Protein AF-A0A6G0ZN63-F1 (afdb_monomer)

Secondary structure (DSSP, 8-state):
---HHHHHHHHHHHHHHHHHTS---HHHHHTT---S-PPTTS-SS-HHHHHHHHHHHHT--HHHHHHHHHHHH-

Structure (mmCIF, N/CA/C/O backbone):
data_AF-A0A6G0ZN63-F1
#
_entry.id   AF-A0A6G0ZN63-F1
#
loop_
_atom_site.group_PDB
_atom_site.id
_atom_site.type_symbol
_atom_site.label_atom_id
_atom_site.label_alt_id
_atom_site.label_comp_id
_atom_site.label_asym_id
_atom_site.label_entity_id
_atom_site.label_seq_id
_atom_site.pdbx_PDB_ins_code
_atom_site.Cartn_x
_atom_site.Cartn_y
_atom_site.Cartn_z
_atom_site.occupancy
_atom_site.B_iso_or_equiv
_atom_site.auth_seq_id
_atom_site.auth_comp_id
_atom_site.auth_asym_id
_atom_site.auth_atom_id
_atom_site.pdbx_PDB_model_num
ATOM 1 N N . MET A 1 1 ? -0.623 -21.069 -3.345 1.00 52.19 1 MET A N 1
ATOM 2 C CA . MET A 1 1 ? 0.239 -19.894 -3.606 1.00 52.19 1 MET A CA 1
ATOM 3 C C . MET A 1 1 ? -0.672 -18.727 -3.931 1.00 52.19 1 MET A C 1
ATOM 5 O O . MET A 1 1 ? -1.468 -18.870 -4.848 1.00 52.19 1 MET A O 1
ATOM 9 N N . ALA A 1 2 ? -0.621 -17.638 -3.163 1.00 68.25 2 ALA A N 1
ATOM 10 C CA . ALA A 1 2 ? -1.366 -16.430 -3.513 1.00 68.25 2 ALA A CA 1
ATOM 11 C C . ALA A 1 2 ? -0.649 -15.699 -4.668 1.00 68.25 2 ALA A C 1
ATOM 13 O O . ALA A 1 2 ? 0.589 -15.699 -4.688 1.00 68.25 2 ALA A O 1
ATOM 14 N N . PRO A 1 3 ? -1.384 -15.099 -5.619 1.00 86.19 3 PRO A N 1
ATOM 15 C CA . PRO A 1 3 ? -0.831 -14.204 -6.628 1.00 86.19 3 PRO A CA 1
ATOM 16 C C . PRO A 1 3 ? 0.093 -13.147 -6.011 1.00 86.19 3 PRO A C 1
ATOM 18 O O . PRO A 1 3 ? -0.168 -12.622 -4.929 1.00 86.19 3 PRO A O 1
ATOM 21 N N . ILE A 1 4 ? 1.174 -12.794 -6.712 1.00 86.62 4 ILE A N 1
ATOM 22 C CA . ILE A 1 4 ? 2.144 -11.802 -6.218 1.00 86.62 4 ILE A CA 1
ATOM 23 C C . ILE A 1 4 ? 1.492 -10.448 -5.910 1.00 86.62 4 ILE A C 1
ATOM 25 O O . ILE A 1 4 ? 1.907 -9.758 -4.984 1.00 86.62 4 ILE A O 1
ATOM 29 N N . VAL A 1 5 ? 0.437 -10.098 -6.649 1.00 83.69 5 VAL A N 1
ATOM 30 C CA . VAL A 1 5 ? -0.336 -8.870 -6.449 1.00 83.69 5 VAL A CA 1
ATOM 31 C C . VAL A 1 5 ? -0.993 -8.857 -5.068 1.00 83.69 5 VAL A C 1
ATOM 33 O O . VAL A 1 5 ? -0.849 -7.869 -4.356 1.00 83.69 5 VAL A O 1
ATOM 36 N N . ASP A 1 6 ? -1.595 -9.967 -4.640 1.00 85.62 6 ASP A N 1
ATOM 37 C CA . ASP A 1 6 ? -2.276 -10.063 -3.343 1.00 85.62 6 ASP A CA 1
ATOM 38 C C . ASP A 1 6 ? -1.286 -9.937 -2.182 1.00 85.62 6 ASP A C 1
ATOM 40 O O . ASP A 1 6 ? -1.523 -9.195 -1.230 1.00 85.62 6 ASP A O 1
ATOM 44 N N . LYS A 1 7 ? -0.111 -10.571 -2.308 1.00 88.38 7 LYS A N 1
ATOM 45 C CA . LYS A 1 7 ? 0.986 -10.451 -1.333 1.00 88.38 7 LYS A CA 1
ATOM 46 C C . LYS A 1 7 ? 1.472 -9.003 -1.201 1.00 88.38 7 LYS A C 1
ATOM 48 O O . LYS A 1 7 ? 1.811 -8.543 -0.112 1.00 88.38 7 LYS A O 1
ATOM 53 N N . MET A 1 8 ? 1.524 -8.285 -2.322 1.00 88.62 8 MET A N 1
ATOM 54 C CA . MET A 1 8 ? 1.930 -6.883 -2.358 1.00 88.62 8 MET A CA 1
ATOM 55 C C . MET A 1 8 ? 0.867 -5.977 -1.723 1.00 88.62 8 MET A C 1
ATOM 57 O O . MET A 1 8 ? 1.233 -5.071 -0.976 1.00 88.62 8 MET A O 1
ATOM 61 N N . CYS A 1 9 ? -0.422 -6.234 -1.973 1.00 86.44 9 CYS A N 1
ATOM 62 C CA . CYS A 1 9 ? -1.533 -5.539 -1.315 1.00 86.44 9 CYS A CA 1
ATOM 63 C C . CYS A 1 9 ? -1.485 -5.741 0.206 1.00 86.44 9 CYS A C 1
ATOM 65 O O . CYS A 1 9 ? -1.497 -4.774 0.963 1.00 86.44 9 CYS A O 1
ATOM 67 N N . GLU A 1 10 ? -1.342 -6.988 0.658 1.00 87.31 10 GLU A N 1
ATOM 68 C CA . GLU A 1 10 ? -1.269 -7.333 2.080 1.00 87.31 10 GLU A CA 1
ATOM 69 C C . GLU A 1 10 ? -0.103 -6.620 2.783 1.00 87.31 10 GLU A C 1
ATOM 71 O O . GLU A 1 10 ? -0.275 -6.033 3.852 1.00 87.31 10 GLU A O 1
ATOM 76 N N . ASN A 1 11 ? 1.078 -6.588 2.158 1.00 89.06 1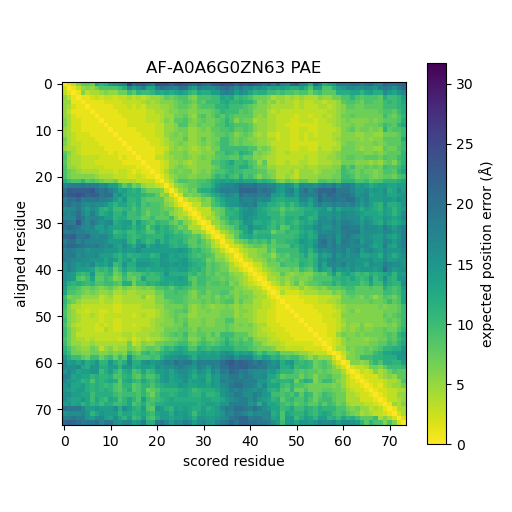1 ASN A N 1
ATOM 77 C CA . ASN A 1 11 ? 2.250 -5.942 2.745 1.00 89.06 11 ASN A CA 1
ATOM 78 C C . ASN A 1 11 ? 2.092 -4.412 2.844 1.00 89.06 11 ASN A C 1
ATOM 80 O O . ASN A 1 11 ? 2.509 -3.812 3.836 1.00 89.06 11 ASN A O 1
ATOM 84 N N . ARG A 1 12 ? 1.455 -3.777 1.846 1.00 86.69 12 ARG A N 1
ATOM 85 C CA . ARG A 1 12 ? 1.160 -2.332 1.866 1.00 86.69 12 ARG A CA 1
ATOM 86 C C . ARG A 1 12 ? 0.147 -1.971 2.953 1.00 86.69 12 ARG A C 1
ATOM 88 O O . ARG A 1 12 ? 0.358 -1.002 3.679 1.00 86.69 12 ARG A O 1
ATOM 95 N N . LEU A 1 13 ? -0.900 -2.777 3.130 1.00 84.00 13 LEU A N 1
ATOM 96 C CA . LEU A 1 13 ? -1.891 -2.574 4.193 1.00 84.00 13 LEU A CA 1
ATOM 97 C C . LEU A 1 13 ? -1.300 -2.806 5.589 1.00 84.00 13 LEU A C 1
ATOM 99 O O . LEU A 1 13 ? -1.572 -2.038 6.510 1.00 84.00 13 LEU A O 1
ATOM 103 N N . ARG A 1 14 ? -0.426 -3.805 5.743 1.00 86.75 14 ARG A N 1
ATOM 104 C CA . ARG A 1 14 ? 0.287 -4.060 7.003 1.00 86.75 14 ARG A CA 1
ATOM 105 C C . ARG A 1 14 ? 1.223 -2.911 7.382 1.00 86.75 14 ARG A C 1
ATOM 107 O O . ARG A 1 14 ? 1.366 -2.585 8.559 1.00 86.75 14 ARG A O 1
ATOM 114 N N . TRP A 1 15 ? 1.852 -2.287 6.388 1.00 84.19 15 TRP A N 1
ATOM 115 C CA . TRP A 1 15 ? 2.667 -1.092 6.586 1.00 84.19 15 TRP A CA 1
ATOM 116 C C . TRP A 1 15 ? 1.825 0.119 7.006 1.00 84.19 15 TRP A C 1
ATOM 118 O O . TRP A 1 15 ? 2.208 0.824 7.935 1.00 84.19 15 TRP A O 1
ATOM 128 N N . LEU A 1 16 ? 0.645 0.315 6.407 1.00 79.94 16 L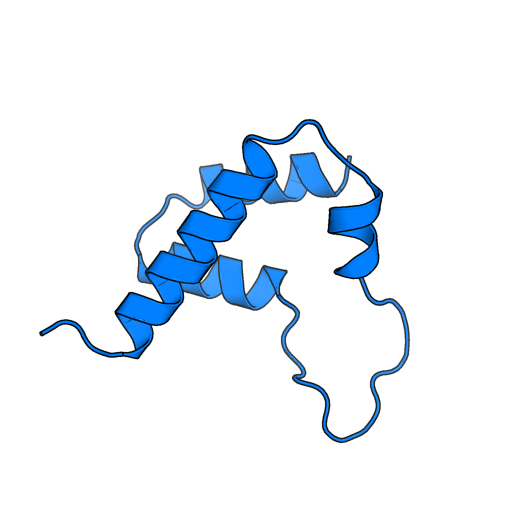EU A N 1
ATOM 129 C CA . LEU A 1 16 ? -0.296 1.352 6.842 1.00 79.94 16 LEU A CA 1
ATOM 130 C C . LEU A 1 16 ? -0.720 1.144 8.301 1.00 79.94 16 LEU A C 1
ATOM 132 O O . LEU A 1 16 ? -0.680 2.076 9.093 1.00 79.94 16 LEU A O 1
ATOM 136 N N . GLU A 1 17 ? -1.071 -0.083 8.681 1.00 82.50 17 GLU A N 1
ATOM 137 C CA . GLU A 1 17 ? -1.411 -0.413 10.068 1.00 82.50 17 GLU A CA 1
ATOM 138 C C . GLU A 1 17 ? -0.237 -0.155 11.028 1.00 82.50 17 GLU A C 1
ATOM 140 O O . GLU A 1 17 ? -0.436 0.210 12.185 1.00 82.50 17 GLU A O 1
ATOM 145 N N . HIS A 1 18 ? 1.003 -0.344 10.571 1.00 82.88 18 HIS A N 1
ATOM 146 C CA . HIS A 1 18 ? 2.187 0.008 11.351 1.00 82.88 18 HIS A CA 1
ATOM 147 C C . HIS A 1 18 ? 2.318 1.526 11.543 1.00 82.88 18 HIS A C 1
ATOM 149 O O . HIS A 1 18 ? 2.641 1.964 12.644 1.00 82.88 18 HIS A O 1
ATOM 155 N N . ILE A 1 19 ? 2.036 2.320 10.507 1.00 76.19 19 ILE A N 1
ATOM 156 C CA . ILE A 1 19 ? 2.038 3.787 10.597 1.00 76.19 19 ILE A CA 1
ATOM 157 C C . ILE A 1 19 ? 0.927 4.284 11.513 1.00 76.19 19 ILE A C 1
ATOM 159 O O . ILE A 1 19 ? 1.200 5.108 12.372 1.00 76.19 19 ILE A O 1
ATOM 163 N N . LEU A 1 20 ? -0.292 3.759 11.380 1.00 74.75 20 LEU A N 1
ATOM 164 C CA . LEU A 1 20 ? -1.433 4.149 12.219 1.00 74.75 20 LEU A CA 1
ATOM 165 C C . LEU A 1 20 ? -1.227 3.801 13.700 1.00 74.75 20 LEU A C 1
ATOM 167 O O . LEU A 1 20 ? -1.802 4.437 14.573 1.00 74.75 20 LEU A O 1
ATOM 171 N N . ARG A 1 21 ? -0.397 2.794 13.998 1.00 76.81 21 ARG A N 1
ATOM 172 C CA . ARG A 1 21 ? 0.010 2.459 15.372 1.00 76.81 21 ARG A CA 1
ATOM 173 C C . ARG A 1 21 ? 1.086 3.383 15.939 1.00 76.81 21 ARG A C 1
ATOM 175 O O . ARG A 1 21 ? 1.348 3.325 17.138 1.00 76.81 21 ARG A O 1
ATOM 182 N N . ARG A 1 22 ? 1.747 4.186 15.106 1.00 71.81 22 ARG A N 1
ATOM 183 C CA . ARG A 1 22 ? 2.688 5.216 15.555 1.00 71.81 22 ARG A CA 1
ATOM 184 C C . ARG A 1 22 ? 1.888 6.490 15.812 1.00 71.81 22 ARG A C 1
ATOM 186 O O . ARG A 1 22 ? 0.995 6.825 15.044 1.00 71.81 22 ARG A O 1
ATOM 193 N N . GLU A 1 23 ? 2.225 7.206 16.879 1.00 62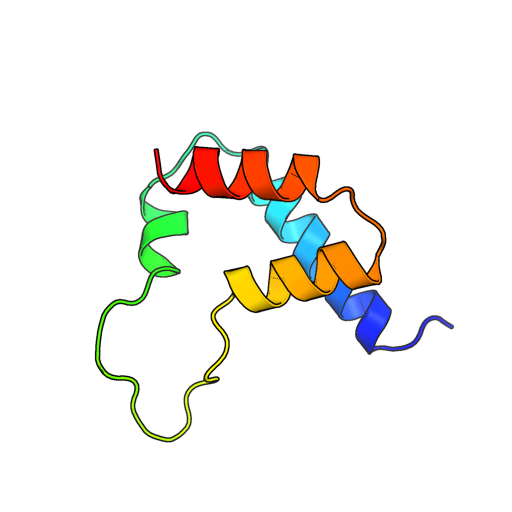.75 23 GLU A N 1
ATOM 194 C CA . GLU A 1 23 ? 1.725 8.565 17.097 1.00 62.75 23 GLU A CA 1
ATOM 195 C C . GLU A 1 23 ? 2.028 9.421 15.854 1.00 62.75 23 GLU A C 1
ATOM 197 O O . GLU A 1 23 ? 3.108 9.269 15.2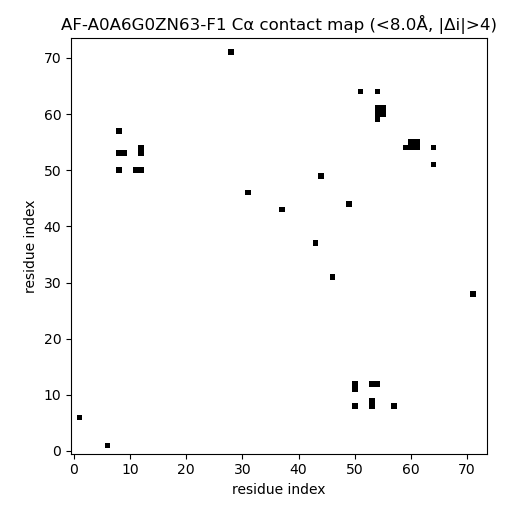64 1.00 62.75 23 GLU A O 1
ATOM 202 N N . LYS A 1 24 ? 1.054 10.245 15.423 1.00 63.16 24 LYS A N 1
ATOM 203 C CA . LYS A 1 24 ? 1.086 11.030 14.176 1.00 63.16 24 LYS A CA 1
ATOM 204 C C . LYS A 1 24 ? 2.401 11.804 14.075 1.00 63.16 24 LYS A C 1
ATOM 206 O O . LYS A 1 24 ? 2.551 12.905 14.592 1.00 63.16 24 LYS A O 1
ATOM 211 N N . THR A 1 25 ? 3.369 11.238 13.367 1.00 59.81 25 THR A N 1
ATOM 212 C CA . THR A 1 25 ? 4.560 11.973 12.964 1.00 59.81 25 THR A CA 1
ATOM 213 C C . THR A 1 25 ? 4.234 12.570 11.610 1.00 59.81 25 THR A C 1
ATOM 215 O O . THR A 1 25 ? 4.378 11.910 10.585 1.00 59.81 25 THR A O 1
ATOM 218 N N . GLU A 1 26 ? 3.769 13.820 11.621 1.00 59.50 26 GLU A N 1
ATOM 219 C CA . GLU A 1 26 ? 3.609 14.723 10.466 1.00 59.50 26 GLU A CA 1
ATOM 220 C C . GLU A 1 26 ? 4.652 14.465 9.361 1.00 59.50 26 GLU A C 1
ATOM 222 O O . GLU A 1 26 ? 4.334 14.354 8.181 1.00 59.50 26 GLU A O 1
ATOM 227 N N . ALA A 1 27 ? 5.915 14.260 9.750 1.00 57.94 27 ALA A N 1
ATOM 228 C CA . ALA A 1 27 ? 7.029 13.981 8.847 1.00 57.94 27 ALA A CA 1
ATOM 229 C C . ALA A 1 27 ? 6.853 12.729 7.961 1.00 57.94 27 ALA A C 1
ATOM 231 O O . ALA A 1 27 ? 7.334 12.708 6.827 1.00 57.94 27 ALA A O 1
ATOM 232 N N . VAL A 1 28 ? 6.190 11.676 8.448 1.00 63.72 28 VAL A N 1
ATOM 233 C CA . VAL A 1 28 ? 5.954 10.444 7.680 1.00 63.72 28 VAL A CA 1
ATOM 234 C C . VAL A 1 28 ? 4.874 10.681 6.627 1.00 63.72 28 VAL A C 1
ATOM 236 O O . VAL A 1 28 ? 5.058 10.273 5.484 1.00 63.72 28 VAL A O 1
ATOM 239 N N . PHE A 1 29 ? 3.800 11.397 6.968 1.00 62.00 29 PHE A N 1
ATOM 240 C CA . PHE A 1 29 ? 2.705 11.701 6.041 1.00 62.00 29 PHE A CA 1
ATOM 241 C C . PHE A 1 29 ? 3.075 12.777 5.012 1.00 62.00 29 PHE A C 1
ATOM 243 O O . PHE A 1 29 ? 2.851 12.582 3.812 1.00 62.00 29 PHE A O 1
ATOM 250 N N . ASN A 1 30 ? 3.743 13.849 5.441 1.00 58.72 30 ASN A N 1
ATOM 251 C CA . ASN A 1 30 ? 4.149 14.962 4.580 1.00 58.72 30 ASN A CA 1
ATOM 252 C C . ASN A 1 30 ? 5.189 14.547 3.530 1.00 58.72 30 ASN A C 1
ATOM 254 O O . ASN A 1 30 ? 5.086 14.944 2.373 1.00 58.72 30 ASN A O 1
ATOM 258 N N . ASN A 1 31 ? 6.122 13.647 3.863 1.00 60.00 31 ASN A N 1
ATOM 259 C CA . ASN A 1 31 ? 7.051 13.088 2.869 1.00 60.00 31 ASN A CA 1
ATOM 260 C C . ASN A 1 31 ? 6.351 12.261 1.778 1.00 60.00 31 ASN A C 1
ATOM 262 O O . ASN A 1 31 ? 6.923 12.019 0.710 1.00 60.00 31 ASN A O 1
ATOM 266 N N . MET A 1 32 ? 5.117 11.817 2.024 1.00 61.38 32 MET A N 1
ATOM 267 C CA . MET A 1 32 ? 4.331 11.084 1.043 1.00 61.38 32 MET A CA 1
ATOM 268 C C . MET A 1 32 ? 3.376 11.971 0.233 1.00 61.38 32 MET A C 1
ATOM 270 O O . MET A 1 32 ? 3.061 11.635 -0.918 1.00 61.38 32 MET A O 1
ATOM 274 N N . SER A 1 33 ? 2.934 13.105 0.784 1.00 58.97 33 SER A N 1
ATOM 275 C CA . SER A 1 33 ? 2.204 14.125 0.031 1.00 58.97 33 SER A CA 1
ATOM 276 C C . SER A 1 33 ? 3.186 15.010 -0.733 1.00 58.97 33 SER A C 1
ATOM 278 O O . SER A 1 33 ? 3.611 16.062 -0.274 1.00 58.97 33 SER A O 1
ATOM 280 N N . VAL A 1 34 ? 3.593 14.564 -1.923 1.00 59.91 34 VAL A N 1
ATOM 281 C CA . VAL A 1 34 ? 4.429 15.407 -2.786 1.00 59.91 34 VAL A CA 1
ATOM 282 C C . VAL A 1 34 ? 3.552 16.309 -3.639 1.00 59.91 34 VAL A C 1
ATOM 284 O O . VAL A 1 34 ? 2.987 15.846 -4.640 1.00 59.91 34 VAL A O 1
ATOM 287 N N . ASP A 1 35 ? 3.495 17.579 -3.251 1.00 63.69 35 ASP A N 1
ATOM 288 C CA . ASP A 1 35 ? 2.900 18.653 -4.038 1.00 63.69 35 ASP A CA 1
ATOM 289 C C . ASP A 1 35 ? 3.836 19.098 -5.169 1.00 63.69 35 ASP A C 1
ATOM 291 O O . ASP A 1 35 ? 5.056 19.182 -5.014 1.00 63.69 35 ASP A O 1
ATOM 295 N N . GLY A 1 36 ? 3.260 19.338 -6.352 1.00 72.25 36 GLY A N 1
ATOM 296 C CA . GLY A 1 36 ? 3.976 19.844 -7.527 1.00 72.25 36 GLY A CA 1
ATOM 297 C C . GLY A 1 36 ? 3.745 19.072 -8.833 1.00 72.25 36 GLY A C 1
ATOM 298 O O . GLY A 1 36 ? 3.207 17.962 -8.878 1.00 72.25 36 GLY A O 1
ATOM 299 N N . LYS A 1 37 ? 4.172 19.689 -9.943 1.00 70.56 37 LYS A N 1
ATOM 300 C CA . LYS A 1 37 ? 4.035 19.154 -11.308 1.00 70.56 37 LYS A CA 1
ATOM 301 C C . LYS A 1 37 ? 4.977 17.955 -11.485 1.00 70.56 37 LYS A C 1
ATOM 303 O O . LYS A 1 37 ? 6.196 18.102 -11.462 1.00 70.56 37 LYS A O 1
ATOM 308 N N . ARG A 1 38 ? 4.419 16.749 -11.636 1.00 70.00 38 ARG A N 1
ATOM 309 C CA . ARG A 1 38 ? 5.209 15.507 -11.735 1.00 70.00 38 ARG A CA 1
ATOM 310 C C . ARG A 1 38 ? 5.950 15.417 -13.073 1.00 70.00 38 ARG A C 1
ATOM 312 O O . ARG A 1 38 ? 5.351 15.582 -14.134 1.00 70.00 38 ARG A O 1
ATOM 319 N N . GLY A 1 39 ? 7.248 15.119 -13.012 1.00 79.81 39 GLY A N 1
ATOM 320 C CA . GLY A 1 39 ? 8.077 14.845 -14.187 1.00 79.81 39 GLY A CA 1
ATOM 321 C C . GLY A 1 39 ? 7.730 13.518 -14.875 1.00 79.81 39 GLY A C 1
ATOM 322 O O . GLY A 1 39 ? 7.021 12.670 -14.326 1.00 79.81 39 GLY A O 1
ATOM 323 N N . ARG A 1 40 ? 8.254 13.319 -16.089 1.00 81.56 40 ARG A N 1
ATOM 324 C CA . ARG A 1 40 ? 8.130 12.047 -16.820 1.00 81.56 40 ARG A CA 1
ATOM 325 C C . ARG A 1 40 ? 8.917 10.953 -16.082 1.00 81.56 40 ARG A C 1
ATOM 327 O O . ARG A 1 40 ? 10.073 11.162 -15.743 1.00 81.56 40 ARG A O 1
ATOM 334 N N . GLY A 1 41 ? 8.279 9.807 -15.827 1.00 78.75 41 GLY A N 1
ATOM 335 C CA . GLY A 1 41 ? 8.898 8.625 -15.202 1.00 78.75 41 GLY A CA 1
ATOM 336 C C . GLY A 1 41 ? 8.409 8.299 -13.786 1.00 78.75 41 GLY A C 1
ATOM 337 O O . GLY A 1 41 ? 8.445 7.138 -13.389 1.00 78.75 41 GLY A O 1
ATOM 338 N N . ARG A 1 42 ? 7.877 9.273 -13.034 1.00 75.19 42 ARG A N 1
ATOM 339 C CA . ARG A 1 42 ? 7.307 8.998 -11.704 1.00 75.19 42 ARG A CA 1
ATOM 340 C C . ARG A 1 42 ? 5.917 8.352 -11.835 1.00 75.19 42 ARG A C 1
ATOM 342 O O . ARG A 1 42 ? 5.134 8.810 -12.673 1.00 75.19 42 ARG A O 1
ATOM 349 N N . PRO A 1 43 ? 5.572 7.335 -11.015 1.00 74.50 43 PRO A N 1
ATOM 350 C CA . PRO A 1 43 ? 4.226 6.773 -10.994 1.00 74.50 43 PRO A CA 1
ATOM 351 C C . PRO A 1 43 ? 3.171 7.869 -10.828 1.00 74.50 43 PRO A C 1
ATOM 353 O O . PRO A 1 43 ? 3.294 8.743 -9.968 1.00 74.50 43 PRO A O 1
ATOM 356 N N . LYS A 1 44 ? 2.143 7.836 -11.685 1.00 72.12 44 LYS A N 1
ATOM 357 C CA . LYS A 1 44 ? 1.058 8.829 -11.662 1.00 72.12 44 LYS A CA 1
ATOM 358 C C . LYS A 1 44 ? 0.191 8.689 -10.412 1.00 72.12 44 LYS A C 1
ATOM 360 O O . LYS A 1 44 ? -0.232 9.711 -9.877 1.00 72.12 44 LYS A O 1
ATOM 365 N N . LYS A 1 45 ? -0.017 7.443 -9.964 1.00 76.25 45 LYS A N 1
ATOM 366 C CA . LYS A 1 45 ? -0.805 7.115 -8.775 1.00 76.25 45 LYS A CA 1
ATOM 367 C C . LYS A 1 45 ? -0.083 7.562 -7.507 1.00 76.25 45 LYS A C 1
ATOM 369 O O . LYS A 1 45 ? 1.096 7.251 -7.323 1.00 76.25 45 LYS A O 1
ATOM 374 N N . ARG A 1 46 ? -0.791 8.269 -6.630 1.00 75.19 46 ARG A N 1
ATOM 375 C CA . ARG A 1 46 ? -0.359 8.542 -5.256 1.00 75.19 46 ARG A CA 1
ATOM 376 C C . ARG A 1 46 ? -0.418 7.245 -4.459 1.00 75.19 46 ARG A C 1
ATOM 378 O O . ARG A 1 46 ? -1.207 6.353 -4.753 1.00 75.19 46 ARG A O 1
ATOM 385 N N . TRP 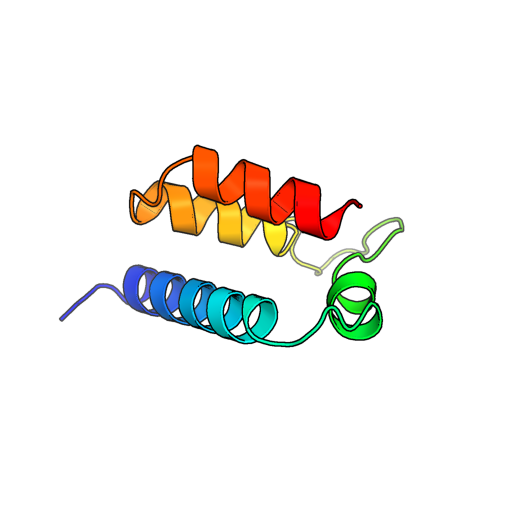A 1 47 ? 0.403 7.152 -3.422 1.00 75.56 47 TRP A N 1
ATOM 386 C CA . TRP A 1 47 ? 0.390 5.992 -2.535 1.00 75.56 47 TRP A CA 1
ATOM 387 C C . TRP A 1 47 ? -0.992 5.795 -1.878 1.00 75.56 47 TRP A C 1
ATOM 389 O O . TRP A 1 47 ? -1.446 4.662 -1.791 1.00 75.56 47 TRP A O 1
ATOM 399 N N . PHE A 1 48 ? -1.704 6.878 -1.535 1.00 75.88 48 PHE A N 1
ATOM 400 C CA . PHE A 1 48 ? -3.091 6.824 -1.059 1.00 75.88 48 PHE A CA 1
ATOM 401 C C . PHE A 1 48 ? -4.039 6.156 -2.052 1.00 75.88 48 PHE A C 1
ATOM 403 O O . PHE A 1 48 ? -4.801 5.283 -1.668 1.00 75.88 48 PHE A O 1
ATOM 410 N N . GLU A 1 49 ? -3.951 6.507 -3.337 1.00 80.94 49 GLU A N 1
ATOM 411 C CA . GLU A 1 49 ? -4.783 5.903 -4.389 1.00 80.94 49 GLU A CA 1
ATOM 412 C C . GLU A 1 49 ? -4.458 4.411 -4.574 1.00 80.94 49 GLU A C 1
ATOM 414 O O . GLU A 1 49 ? -5.320 3.614 -4.941 1.00 80.94 49 GLU A O 1
ATOM 419 N N . VAL A 1 50 ? -3.205 4.014 -4.314 1.00 83.06 50 VAL A N 1
ATOM 420 C CA . VAL A 1 50 ? -2.793 2.603 -4.300 1.00 83.06 50 VAL A CA 1
ATOM 421 C C . VAL A 1 50 ? -3.388 1.880 -3.091 1.00 83.06 50 VAL A C 1
ATOM 423 O O . VAL A 1 50 ? -3.972 0.818 -3.266 1.00 83.06 50 VAL A O 1
ATOM 426 N N . ILE A 1 51 ? -3.313 2.469 -1.896 1.00 81.62 51 ILE A N 1
ATOM 427 C CA . ILE A 1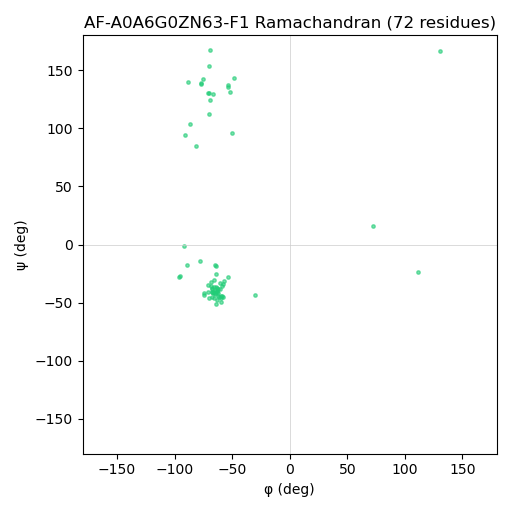 51 ? -3.907 1.912 -0.673 1.00 81.62 51 ILE A CA 1
ATOM 428 C C . ILE A 1 51 ? -5.432 1.817 -0.783 1.00 81.62 51 ILE A C 1
ATOM 430 O O . ILE A 1 51 ? -6.011 0.816 -0.371 1.00 81.62 51 ILE A O 1
ATOM 434 N N . GLU A 1 52 ? -6.087 2.813 -1.377 1.00 81.25 52 GLU A N 1
ATOM 435 C CA . GLU A 1 52 ? -7.529 2.793 -1.625 1.00 81.25 52 GLU A CA 1
ATOM 436 C C . GLU A 1 52 ? -7.912 1.630 -2.548 1.00 81.25 52 GLU A C 1
ATOM 438 O O . GLU A 1 52 ? -8.846 0.878 -2.257 1.00 81.25 52 GLU A O 1
ATOM 443 N N . CYS A 1 53 ? -7.151 1.430 -3.631 1.00 84.00 53 CYS A N 1
ATOM 444 C CA . CYS A 1 53 ? -7.326 0.271 -4.502 1.00 84.00 53 CYS A CA 1
ATOM 445 C C . CYS A 1 53 ? -7.115 -1.040 -3.731 1.00 84.00 53 CYS A C 1
ATOM 447 O O . CYS A 1 53 ? -7.922 -1.952 -3.870 1.00 84.00 53 CYS A O 1
ATOM 449 N N . ASP A 1 54 ? -6.076 -1.138 -2.901 1.00 85.62 54 ASP A N 1
ATOM 450 C CA . ASP A 1 54 ? -5.765 -2.356 -2.145 1.00 85.62 54 ASP A CA 1
ATOM 451 C 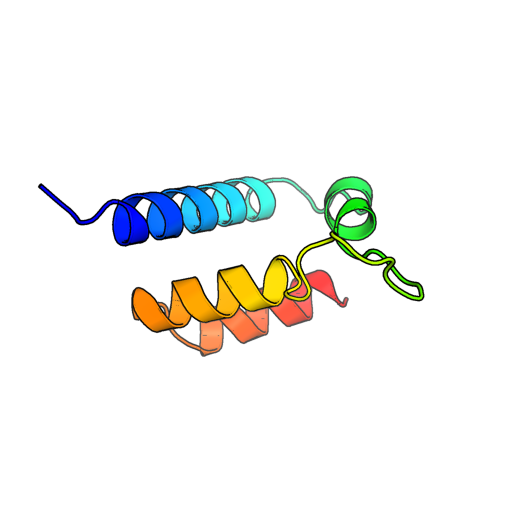C . ASP A 1 54 ? -6.845 -2.704 -1.126 1.00 85.62 54 ASP A C 1
ATOM 453 O O . ASP A 1 54 ? -7.233 -3.865 -1.006 1.00 85.62 54 ASP A O 1
ATOM 457 N N . MET A 1 55 ? -7.360 -1.706 -0.407 1.00 81.94 55 MET A N 1
ATOM 458 C CA . MET A 1 55 ? -8.468 -1.891 0.528 1.00 81.94 55 MET A CA 1
ATOM 459 C C . MET A 1 55 ? -9.732 -2.347 -0.196 1.00 81.94 55 MET A C 1
ATOM 461 O O . MET A 1 55 ? -10.408 -3.263 0.268 1.00 81.94 55 MET A O 1
ATOM 465 N N . ARG A 1 56 ? -10.012 -1.782 -1.377 1.00 82.62 56 ARG A N 1
ATOM 466 C CA . ARG A 1 56 ? -11.135 -2.212 -2.218 1.00 82.62 56 ARG A CA 1
ATOM 467 C C . ARG A 1 56 ? -10.959 -3.648 -2.721 1.00 82.62 56 ARG A C 1
ATOM 469 O O . ARG A 1 56 ? -11.919 -4.410 -2.711 1.00 82.62 56 ARG A O 1
ATOM 476 N N . MET A 1 57 ? -9.741 -4.027 -3.107 1.00 82.44 57 MET A N 1
ATOM 477 C CA . MET A 1 57 ? -9.400 -5.384 -3.556 1.00 82.44 57 MET A CA 1
ATOM 478 C C . MET A 1 57 ? -9.469 -6.419 -2.425 1.00 82.44 57 MET A C 1
ATOM 480 O O . MET A 1 57 ? -9.816 -7.569 -2.669 1.00 82.44 57 M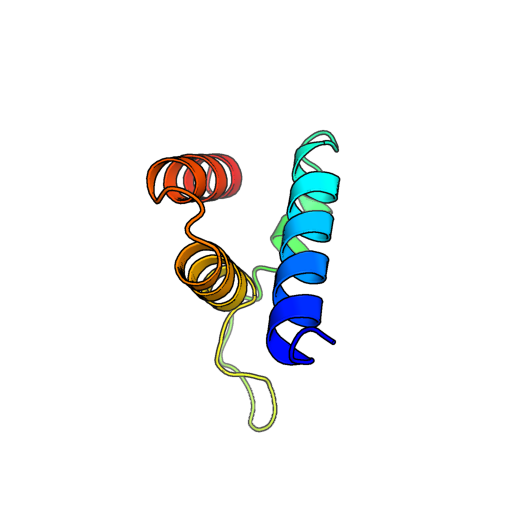ET A O 1
ATOM 484 N N . THR A 1 58 ? -9.158 -6.020 -1.191 1.00 79.00 58 THR A N 1
ATOM 485 C CA . THR A 1 58 ? -9.166 -6.898 -0.005 1.00 79.00 58 THR A CA 1
ATOM 486 C C . THR A 1 58 ? -10.498 -6.893 0.753 1.00 79.00 58 THR A C 1
ATOM 488 O O . THR A 1 58 ? -10.643 -7.617 1.735 1.00 79.00 58 THR A O 1
ATOM 491 N N . GLY A 1 59 ? -11.485 -6.105 0.309 1.00 76.19 59 GLY A N 1
ATOM 492 C CA . GLY A 1 59 ? -12.798 -5.996 0.956 1.00 76.19 59 GLY A CA 1
ATOM 493 C C . GLY A 1 59 ? -12.779 -5.240 2.290 1.00 76.19 59 GLY A C 1
ATOM 494 O O . GLY A 1 59 ? -13.728 -5.336 3.069 1.00 76.19 59 GLY A O 1
ATOM 495 N N . VAL A 1 60 ? -11.714 -4.487 2.579 1.00 72.75 60 VAL A N 1
ATOM 496 C CA . VAL A 1 60 ? -11.621 -3.647 3.778 1.00 72.75 60 VAL A CA 1
ATOM 497 C C . VAL A 1 60 ? -12.606 -2.482 3.636 1.00 72.75 60 VAL A C 1
ATOM 499 O O . VAL A 1 60 ? -12.587 -1.747 2.652 1.00 72.75 60 VAL A O 1
ATOM 502 N N . CYS A 1 61 ? -13.503 -2.336 4.615 1.00 63.97 61 CYS A N 1
ATOM 503 C CA . CYS A 1 61 ? -14.667 -1.454 4.542 1.00 63.97 61 CYS A CA 1
ATOM 504 C C . CYS A 1 61 ? -14.314 0.002 4.183 1.00 63.97 61 CYS A C 1
ATOM 506 O O . CYS A 1 61 ? -13.461 0.614 4.825 1.00 63.97 61 CYS A O 1
ATOM 508 N N . GLU A 1 62 ? -15.086 0.606 3.275 1.00 59.75 62 GLU A N 1
ATOM 509 C CA . GLU A 1 62 ? -14.976 2.017 2.856 1.00 59.75 62 GLU A CA 1
ATOM 510 C C . GLU A 1 62 ? -15.015 3.011 4.038 1.00 59.75 62 GLU A C 1
ATOM 512 O O . GLU A 1 62 ? -14.406 4.077 4.005 1.00 59.75 62 GLU A O 1
ATOM 517 N N . LYS A 1 63 ? -15.680 2.635 5.139 1.00 61.56 63 LYS A N 1
ATOM 518 C CA . LYS A 1 63 ? -15.709 3.410 6.391 1.00 61.56 63 LYS A CA 1
ATOM 519 C C . LYS A 1 63 ? -14.321 3.556 7.023 1.00 61.56 63 LYS A C 1
ATOM 521 O O . LYS A 1 63 ? -13.999 4.614 7.545 1.00 61.56 63 LYS A O 1
ATOM 526 N N . LYS A 1 64 ? -13.498 2.506 6.953 1.00 62.72 64 LYS A N 1
ATOM 527 C CA . LYS A 1 64 ? -12.135 2.489 7.497 1.00 62.72 64 LYS A CA 1
ATOM 528 C C . LYS A 1 64 ? -11.206 3.377 6.664 1.00 62.72 64 LYS A C 1
ATOM 530 O O . LYS A 1 64 ? -10.363 4.055 7.231 1.00 62.72 64 LYS A O 1
ATOM 535 N N . LEU A 1 65 ? -11.428 3.439 5.347 1.00 62.38 65 LEU A N 1
ATOM 536 C CA . LEU A 1 65 ? -10.739 4.371 4.448 1.00 62.38 65 LEU A CA 1
ATOM 537 C C . LEU A 1 65 ? -11.045 5.829 4.789 1.00 62.38 65 LEU A C 1
ATOM 539 O O . LEU A 1 65 ? -10.120 6.618 4.898 1.00 62.38 65 LEU A O 1
ATOM 543 N N . LYS A 1 66 ? -12.321 6.184 4.991 1.00 61.44 66 LYS A N 1
ATOM 544 C CA . LYS A 1 66 ? -12.719 7.567 5.313 1.00 6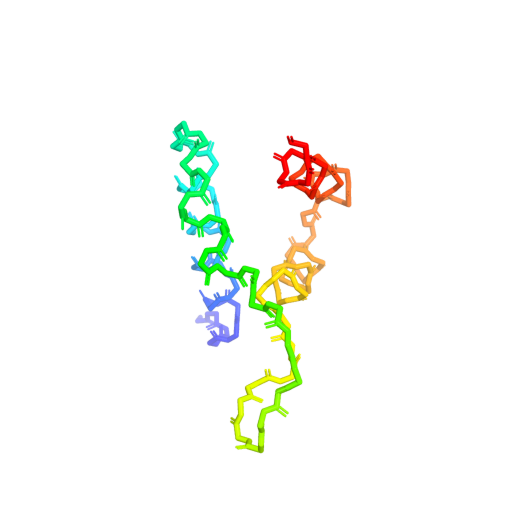1.44 66 LYS A CA 1
ATOM 545 C C . LYS A 1 66 ? -12.143 8.045 6.644 1.00 61.44 66 LYS A C 1
ATOM 547 O O . LYS A 1 66 ? -11.728 9.189 6.730 1.00 61.44 66 LYS A O 1
ATOM 552 N N . ILE A 1 67 ? -12.075 7.164 7.644 1.00 66.50 67 ILE A N 1
ATOM 553 C CA . ILE A 1 67 ? -11.426 7.466 8.928 1.00 66.50 67 ILE A CA 1
ATOM 554 C C . ILE A 1 67 ? -9.936 7.717 8.715 1.00 66.50 67 ILE A C 1
ATOM 556 O O . ILE A 1 67 ? -9.452 8.764 9.105 1.00 66.50 67 ILE A O 1
ATOM 560 N N . VAL A 1 68 ? -9.234 6.812 8.025 1.00 64.62 68 VAL A N 1
ATOM 561 C CA . VAL A 1 68 ? -7.795 6.967 7.768 1.00 64.62 68 VAL A CA 1
ATOM 562 C C . VAL A 1 68 ? -7.502 8.219 6.940 1.00 64.62 68 VAL A C 1
ATOM 564 O O . VAL A 1 68 ? -6.552 8.920 7.239 1.00 64.62 68 VAL A O 1
ATOM 567 N N . VAL A 1 69 ? -8.300 8.525 5.915 1.00 62.19 69 VAL A N 1
ATOM 568 C CA . VAL A 1 69 ? -8.109 9.728 5.087 1.00 62.19 69 VAL A CA 1
ATOM 569 C C . VAL A 1 69 ? -8.394 11.001 5.889 1.00 62.19 69 VAL A C 1
ATOM 571 O O . VAL A 1 69 ? -7.566 11.903 5.863 1.00 62.19 69 VAL A O 1
ATOM 574 N N . ASN A 1 70 ? -9.487 11.057 6.659 1.00 58.94 70 ASN A N 1
ATOM 575 C CA . ASN A 1 70 ? -9.791 12.215 7.509 1.00 58.94 70 ASN A CA 1
ATOM 576 C C . ASN A 1 70 ? -8.753 12.399 8.624 1.00 58.94 70 ASN A C 1
ATOM 578 O O . ASN A 1 70 ? -8.309 13.512 8.853 1.00 58.94 70 ASN A O 1
ATOM 582 N N . GLU A 1 71 ? -8.305 11.319 9.270 1.00 59.03 71 GLU A N 1
ATOM 583 C CA . GLU A 1 71 ? -7.245 11.369 10.285 1.00 59.03 71 GLU A CA 1
ATOM 584 C C . GLU A 1 71 ? -5.893 11.796 9.708 1.00 59.03 71 GLU A C 1
ATOM 586 O O . GLU A 1 71 ? -4.994 12.138 10.463 1.00 59.03 71 GLU A O 1
ATOM 591 N N . ILE A 1 72 ? -5.703 11.734 8.397 1.00 56.78 72 ILE A N 1
ATOM 592 C CA . ILE A 1 72 ? -4.459 12.135 7.743 1.00 56.78 72 ILE A CA 1
ATOM 593 C C . ILE A 1 72 ? -4.534 13.570 7.214 1.00 56.78 72 ILE A C 1
ATOM 595 O O . ILE A 1 72 ? -3.493 14.212 7.092 1.00 56.78 72 ILE A O 1
ATOM 599 N N . GLU A 1 73 ? -5.731 14.050 6.873 1.00 51.66 73 GLU A N 1
ATOM 600 C CA . GLU A 1 73 ? -5.960 15.422 6.409 1.00 51.66 73 GLU A CA 1
ATOM 601 C C . GLU A 1 73 ? -6.263 16.423 7.551 1.00 51.66 73 GLU A C 1
ATOM 603 O O . GLU A 1 73 ? -6.104 17.621 7.322 1.00 51.66 73 GLU A O 1
ATOM 608 N N . GLU A 1 74 ? -6.647 15.964 8.756 1.00 46.44 74 GLU A N 1
ATOM 609 C CA . GLU A 1 74 ? -6.725 16.751 10.015 1.00 46.44 74 GLU A CA 1
ATOM 610 C C . GLU A 1 74 ? -5.441 16.712 10.856 1.00 46.44 74 GLU A C 1
ATOM 612 O O . GLU A 1 74 ? -5.050 17.792 11.349 1.00 46.44 74 GLU A O 1
#

Sequence (74 aa):
MAPIVDKMCENRLRWLEHILRREKTEAVFNNMSVDGKRGRGRPKKRWFEVIECDMRMTGVCEKKLKIVVNEIEE

Radius of gyration: 13.44 Å; Cα contacts (8 Å, |Δi|>4): 20; chains: 1; bounding box: 25×40×34 Å

Solvent-accessible surface area (backbone atoms only — not comparable to full-atom values): 4706 Å² total; per-residue (Å²): 133,80,58,71,64,58,58,52,38,52,53,53,51,53,48,49,55,53,52,71,71,42,79,90,53,63,69,67,56,51,74,66,59,74,85,74,88,80,63,93,88,62,77,87,71,50,70,65,60,50,50,54,49,37,31,62,74,70,68,52,55,71,70,59,52,53,50,54,50,49,70,68,77,106

Organism: Aphis craccivora (NCBI:txid307492)

pLDDT: mean 72.53, std 10.98, range [46.44, 89.06]

Foldseek 3Di:
DDPPVLVVLVVLVVVLVVCVVDDDPVVVLVVQPDDDDDDPPDDPDRSLNVNVVSCVVVVPDPVVSVVSVVVSVD

Mean predicted aligned error: 9.08 Å